Protein AF-A0A6A3MAJ5-F1 (afdb_monomer_lite)

pLDDT: mean 79.91, std 17.87, range [35.5, 96.62]

Sequence (102 aa):
MSSESDEESVLRSGSDDDEAFLLLLHSAQKAPIKRKRGGSEPGKAANLDRAFQAAHLRLWKDYFCENPTYPEKLFRRRNRMSRALFERLMGAVVEHDADFEQ

Radius of gyration: 25.12 Å; chains: 1; bounding box: 62×61×48 Å

Foldseek 3Di:
DDDDDDPDPDDPPDPPVNVVVVVVVVVVVPDPPPDPPPDDDPPDDDDDPPVVVVVVVLVCQQPPDPDHVDDQVVVCVPVVDGPVVVVVVLVVCCVVDVVSDD

Structure (mmCIF, N/CA/C/O backbone):
data_AF-A0A6A3MAJ5-F1
#
_entry.id   AF-A0A6A3MAJ5-F1
#
loop_
_atom_site.group_PDB
_atom_site.id
_atom_site.type_symbol
_atom_site.label_atom_id
_atom_site.label_alt_id
_atom_site.label_comp_id
_atom_site.label_asym_id
_atom_site.label_entity_id
_atom_site.label_seq_id
_atom_site.pdbx_PDB_ins_code
_atom_site.Cartn_x
_atom_site.Cartn_y
_atom_site.Cartn_z
_atom_site.occupancy
_atom_site.B_iso_or_equiv
_atom_site.auth_seq_id
_atom_site.auth_comp_id
_atom_site.auth_asym_id
_atom_site.auth_atom_id
_atom_site.pdbx_PDB_model_num
ATOM 1 N N . MET A 1 1 ? -37.489 48.818 -12.331 1.00 35.50 1 MET A N 1
ATOM 2 C CA . MET A 1 1 ? -37.252 47.693 -11.407 1.00 35.50 1 MET A CA 1
ATOM 3 C C . MET A 1 1 ? -37.029 46.456 -12.260 1.00 35.50 1 MET A C 1
ATOM 5 O O . MET A 1 1 ? -37.894 46.206 -13.085 1.00 35.50 1 MET A O 1
ATOM 9 N N . SER A 1 2 ? -35.866 45.820 -12.056 1.00 40.22 2 SER A N 1
ATOM 10 C CA . SER A 1 2 ? -35.389 44.469 -12.442 1.00 40.22 2 SER A CA 1
ATOM 11 C C . SER A 1 2 ? -35.366 44.089 -13.938 1.00 40.22 2 SER A C 1
ATOM 13 O O . SER A 1 2 ? -36.385 44.232 -14.597 1.00 40.22 2 SER A O 1
ATOM 15 N N . SER A 1 3 ? -34.233 43.808 -14.612 1.00 55.84 3 SER A N 1
ATOM 16 C CA . SER A 1 3 ? -33.123 42.824 -14.435 1.00 55.84 3 SER A CA 1
ATOM 17 C C . SER A 1 3 ? -33.514 41.374 -14.767 1.00 55.84 3 SER A C 1
ATOM 19 O O . SER A 1 3 ? -34.644 41.018 -14.479 1.00 55.84 3 SER A O 1
ATOM 21 N N . GLU A 1 4 ? -32.558 40.607 -15.329 1.00 45.84 4 GLU A N 1
ATOM 22 C CA . GLU A 1 4 ? -32.614 39.250 -15.947 1.00 45.84 4 GLU A CA 1
ATOM 23 C C . GLU A 1 4 ? -32.620 39.342 -17.492 1.00 45.84 4 GLU A C 1
ATOM 25 O O . GLU A 1 4 ? -33.566 39.844 -18.084 1.00 45.84 4 GLU A O 1
ATOM 30 N N . SER A 1 5 ? -31.565 39.002 -18.238 1.00 39.78 5 SER A N 1
ATOM 31 C CA . SER A 1 5 ? -30.588 37.940 -18.009 1.00 39.78 5 SER A CA 1
ATOM 32 C C . SER A 1 5 ? -29.328 38.102 -18.869 1.00 39.78 5 SER A C 1
ATOM 34 O O . SER A 1 5 ? -29.397 38.233 -20.092 1.00 39.78 5 SER A O 1
ATOM 36 N N . ASP A 1 6 ? -28.186 38.056 -18.187 1.00 46.50 6 ASP A N 1
ATOM 37 C CA . ASP A 1 6 ? -26.865 37.706 -18.697 1.00 46.50 6 ASP A CA 1
ATOM 38 C C . ASP A 1 6 ? -26.791 36.185 -18.885 1.00 46.50 6 ASP A C 1
ATOM 40 O O . ASP A 1 6 ? -26.696 35.476 -17.891 1.00 46.50 6 ASP A O 1
ATOM 44 N N . GLU A 1 7 ? -26.806 35.653 -20.108 1.00 47.78 7 GLU A N 1
ATOM 45 C CA . GLU A 1 7 ? -26.469 34.228 -20.310 1.00 47.78 7 GLU A CA 1
ATOM 46 C C . GLU A 1 7 ? -26.159 33.849 -21.762 1.00 47.78 7 GLU A C 1
ATOM 48 O O . GLU A 1 7 ? -26.651 32.856 -22.277 1.00 47.78 7 GLU A O 1
ATOM 53 N N . GLU A 1 8 ? -25.285 34.603 -22.430 1.00 43.03 8 GLU A N 1
ATOM 54 C CA . GLU A 1 8 ? -24.408 33.986 -23.446 1.00 43.03 8 GLU A CA 1
ATOM 55 C C . GLU A 1 8 ? -23.136 34.804 -23.706 1.00 43.03 8 GLU A C 1
ATOM 57 O O . GLU A 1 8 ? -22.561 34.823 -24.794 1.00 43.03 8 GLU A O 1
ATOM 62 N N . SER A 1 9 ? -22.672 35.530 -22.692 1.00 40.94 9 SER A N 1
ATOM 63 C CA . SER A 1 9 ? -21.319 36.057 -22.708 1.00 40.94 9 SER A CA 1
ATOM 64 C C . SER A 1 9 ? -20.355 34.917 -22.343 1.00 40.94 9 SER A C 1
ATOM 66 O O . SER A 1 9 ? -20.593 34.138 -21.425 1.00 40.94 9 SER A O 1
ATOM 68 N N . VAL A 1 10 ? -19.219 34.856 -23.040 1.00 45.19 10 VAL A N 1
ATOM 69 C CA . VAL A 1 10 ? -17.980 34.161 -22.626 1.00 45.19 10 VAL A CA 1
ATOM 70 C C . VAL A 1 10 ? -17.740 32.696 -23.067 1.00 45.19 10 VAL A C 1
ATOM 72 O O . VAL A 1 10 ? -16.901 32.034 -22.470 1.00 45.19 10 VAL A O 1
ATOM 75 N N . LEU A 1 11 ? -18.320 32.182 -24.163 1.00 47.38 11 LEU A N 1
ATOM 76 C CA . LEU A 1 11 ? -17.871 30.888 -24.749 1.00 47.38 11 LEU A CA 1
ATOM 77 C C . LEU A 1 11 ? -17.460 30.927 -26.230 1.00 47.38 11 LEU A C 1
ATOM 79 O O . LEU A 1 11 ? -17.491 29.906 -26.915 1.00 47.38 11 LEU A O 1
ATOM 83 N N . ARG A 1 12 ? -17.034 32.080 -26.761 1.00 54.31 12 ARG A N 1
ATOM 84 C CA . ARG A 1 12 ? -16.436 32.105 -28.110 1.00 54.31 12 ARG A CA 1
ATOM 85 C C . ARG A 1 12 ? -15.465 33.253 -28.348 1.00 54.31 12 ARG A C 1
ATOM 87 O O . ARG A 1 12 ? -15.593 34.011 -29.300 1.00 54.31 12 ARG A O 1
ATOM 94 N N . SER A 1 13 ? -14.490 33.381 -27.458 1.00 48.78 13 SER A N 1
ATOM 95 C CA . SER A 1 13 ? -13.279 34.158 -27.734 1.00 48.78 13 SER A CA 1
ATOM 96 C C . SER A 1 13 ? -12.051 33.449 -27.166 1.00 48.78 13 SER A C 1
ATOM 98 O O . SER A 1 13 ? -11.182 34.090 -26.584 1.00 48.78 13 SER A O 1
ATOM 100 N N . GLY A 1 14 ? -11.996 32.118 -27.290 1.00 53.47 14 GLY A N 1
ATOM 101 C CA . GLY A 1 14 ? -10.700 31.446 -27.275 1.00 53.47 14 GLY A CA 1
ATOM 102 C C . GLY A 1 14 ? -9.964 31.904 -28.525 1.00 53.47 14 GLY A C 1
ATOM 103 O O . GLY A 1 14 ? -10.556 31.879 -29.608 1.00 53.47 14 GLY A O 1
ATOM 104 N N . SER A 1 15 ? -8.739 32.407 -28.373 1.00 48.47 15 SER A N 1
ATOM 105 C 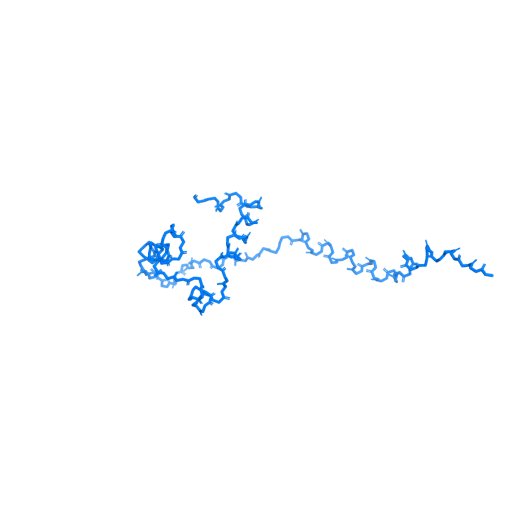CA . SER A 1 15 ? -7.895 32.687 -29.532 1.00 48.47 15 SER A CA 1
ATOM 106 C C . SER A 1 15 ? -7.820 31.406 -30.360 1.00 48.47 15 SER A C 1
ATOM 108 O O . SER A 1 15 ? -7.803 30.313 -29.794 1.00 48.47 15 SER A O 1
ATOM 110 N N . ASP A 1 16 ? -7.760 31.508 -31.685 1.00 58.66 16 ASP A N 1
ATOM 111 C CA . ASP A 1 16 ? -7.568 30.335 -32.557 1.00 58.66 16 ASP A CA 1
ATOM 112 C C . ASP A 1 16 ? -6.317 29.527 -32.118 1.00 58.66 16 ASP A C 1
ATOM 114 O O . ASP A 1 16 ? -6.245 28.304 -32.247 1.00 58.66 16 ASP A O 1
ATOM 118 N N . ASP A 1 17 ? -5.370 30.221 -31.476 1.00 68.12 17 ASP A N 1
ATOM 119 C CA . ASP A 1 17 ? -4.181 29.673 -30.824 1.00 68.12 17 ASP A CA 1
ATOM 120 C C . ASP A 1 17 ? -4.481 28.774 -29.606 1.00 68.12 17 ASP A C 1
ATOM 122 O O . ASP A 1 17 ? -3.772 27.789 -29.388 1.00 68.12 17 ASP A O 1
ATOM 126 N N . ASP A 1 18 ? -5.520 29.074 -28.818 1.00 73.81 18 ASP A N 1
ATOM 127 C CA . ASP A 1 18 ? -5.902 28.305 -27.625 1.00 73.81 18 ASP A CA 1
ATOM 128 C C . ASP A 1 18 ? -6.547 26.969 -28.021 1.00 73.81 18 ASP A C 1
ATOM 130 O O . ASP A 1 18 ? -6.223 25.925 -27.453 1.00 73.81 18 ASP A O 1
ATOM 134 N N . GLU A 1 19 ? -7.403 26.971 -29.048 1.00 74.69 19 GLU A N 1
ATOM 135 C CA . GLU A 1 19 ? -8.006 25.755 -29.616 1.00 74.69 19 GLU A CA 1
ATOM 136 C C . GLU A 1 19 ? -6.951 24.876 -30.297 1.00 74.69 19 GLU A C 1
ATOM 138 O O . GLU A 1 19 ? -6.933 23.657 -30.111 1.00 74.69 19 GLU A O 1
ATOM 143 N N . ALA A 1 20 ? -6.011 25.481 -31.030 1.00 76.38 20 ALA A N 1
ATOM 144 C CA . ALA A 1 20 ? -4.885 24.769 -31.628 1.00 76.38 20 ALA A CA 1
ATOM 145 C C . ALA A 1 20 ? -3.970 24.143 -30.563 1.00 76.38 20 ALA A C 1
ATOM 147 O O . ALA A 1 20 ? -3.525 22.998 -30.708 1.00 76.38 20 ALA A O 1
ATOM 148 N N . PHE A 1 21 ? -3.719 24.861 -29.465 1.00 76.06 21 PHE A N 1
ATOM 149 C CA . PHE A 1 21 ? -2.949 24.354 -28.335 1.00 76.06 21 PHE A CA 1
ATOM 150 C C . PHE A 1 21 ? -3.671 23.203 -27.622 1.00 76.06 21 PHE A C 1
ATOM 152 O O . PHE A 1 21 ? -3.058 22.171 -27.328 1.00 76.06 21 PHE A O 1
ATOM 159 N N . LEU A 1 22 ? -4.983 23.329 -27.403 1.00 73.75 22 LEU A N 1
ATOM 160 C CA . LEU A 1 22 ? -5.808 22.262 -26.842 1.00 73.75 22 LEU A CA 1
ATOM 161 C C . LEU A 1 22 ? -5.833 21.040 -27.769 1.00 73.75 22 LEU A C 1
ATOM 163 O O . LEU A 1 22 ? -5.623 19.923 -27.295 1.00 73.75 22 LEU A O 1
ATOM 167 N N . LEU A 1 23 ? -6.007 21.214 -29.079 1.00 76.19 23 LEU A N 1
ATOM 168 C CA . LEU A 1 23 ? -5.971 20.128 -30.064 1.00 76.19 23 LEU A CA 1
ATOM 169 C C . LEU A 1 23 ? -4.617 19.398 -30.048 1.00 76.19 23 LEU A C 1
ATOM 171 O O . LEU A 1 23 ? -4.567 18.163 -30.045 1.00 76.19 23 LEU A O 1
ATOM 175 N N . LEU A 1 24 ? -3.515 20.151 -29.972 1.00 77.50 24 LEU A N 1
ATOM 176 C CA . LEU A 1 24 ? -2.164 19.602 -29.882 1.00 77.50 24 LEU A CA 1
ATOM 177 C C . LEU A 1 24 ? -1.980 18.785 -28.598 1.00 77.50 24 LEU A C 1
ATOM 179 O O . LEU A 1 24 ? -1.479 17.660 -28.663 1.00 77.50 24 LEU A O 1
A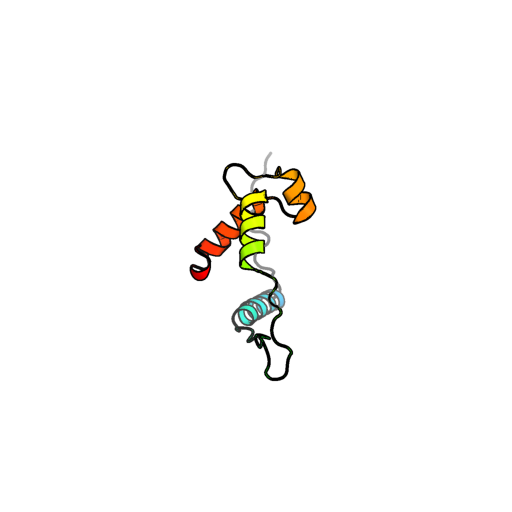TOM 183 N N . LEU A 1 25 ? -2.443 19.288 -27.452 1.00 78.25 25 LEU A N 1
ATOM 184 C CA . LEU A 1 25 ? -2.345 18.593 -26.169 1.00 78.25 25 LEU A CA 1
ATOM 185 C C . LEU A 1 25 ? -3.166 17.293 -26.154 1.00 78.25 25 LEU A C 1
ATOM 187 O O . LEU A 1 25 ? -2.661 16.252 -25.732 1.00 78.25 25 LEU A O 1
ATOM 191 N N . HIS A 1 26 ? -4.390 17.315 -26.689 1.00 73.06 26 HIS A N 1
ATOM 192 C CA . HIS A 1 26 ? -5.228 16.118 -26.831 1.00 73.06 26 HIS A CA 1
ATOM 193 C C . HIS A 1 26 ? -4.631 15.092 -27.809 1.00 73.06 26 HIS A C 1
ATOM 195 O O . HIS A 1 26 ? -4.806 13.884 -27.630 1.00 73.06 26 HIS A O 1
ATOM 201 N N . SER A 1 27 ? -3.904 15.544 -28.838 1.00 69.25 27 SER A N 1
ATOM 202 C CA . SER A 1 27 ? -3.203 14.656 -29.776 1.00 69.25 27 SER A CA 1
ATOM 203 C C . SER A 1 27 ? -1.931 14.045 -29.168 1.00 69.25 27 SER A C 1
ATOM 205 O O . SER A 1 27 ? -1.654 12.863 -29.377 1.00 69.25 27 SER A O 1
ATOM 207 N N . ALA A 1 28 ? -1.213 14.804 -28.333 1.00 66.75 28 ALA A N 1
ATOM 208 C CA . ALA A 1 28 ? -0.027 14.350 -27.612 1.00 66.75 28 ALA A CA 1
ATOM 209 C C . ALA A 1 28 ? -0.360 13.305 -26.532 1.00 66.75 28 ALA A C 1
ATOM 211 O O . ALA A 1 28 ? 0.430 12.389 -26.304 1.00 66.75 28 ALA A O 1
ATOM 212 N N . GLN A 1 29 ? -1.547 13.381 -25.918 1.00 64.06 29 GLN A N 1
ATOM 213 C CA . GLN A 1 29 ? -2.037 12.373 -24.966 1.00 64.06 29 GLN A CA 1
ATOM 214 C C . GLN A 1 29 ? -2.296 10.998 -25.614 1.00 64.06 29 GLN A C 1
ATOM 216 O O . GLN A 1 29 ? -2.245 9.981 -24.927 1.00 64.06 29 GLN A O 1
ATOM 221 N N . LYS A 1 30 ? -2.547 10.942 -26.932 1.00 59.28 30 LYS A N 1
ATOM 222 C CA . LYS A 1 30 ? -2.849 9.697 -27.666 1.00 59.28 30 LYS A CA 1
ATOM 223 C C . LYS A 1 30 ? -1.613 8.907 -28.096 1.00 59.28 30 LYS A C 1
ATOM 225 O O . LYS A 1 30 ? -1.747 7.752 -28.497 1.00 59.28 30 LYS A O 1
ATOM 230 N N . ALA A 1 31 ? -0.417 9.489 -28.031 1.00 62.56 31 ALA A N 1
ATOM 231 C CA . ALA A 1 31 ? 0.800 8.757 -28.347 1.00 62.56 31 ALA A CA 1
ATOM 232 C C . ALA A 1 31 ? 1.188 7.875 -27.145 1.00 62.56 31 ALA A C 1
ATOM 234 O O . ALA A 1 31 ? 1.512 8.414 -26.083 1.00 62.56 31 ALA A O 1
ATOM 235 N N . PRO A 1 32 ? 1.206 6.532 -27.267 1.00 62.34 32 PRO A N 1
ATOM 236 C CA . PRO A 1 32 ? 1.707 5.693 -26.191 1.00 62.34 32 PRO A CA 1
ATOM 237 C C . PRO A 1 32 ? 3.187 6.017 -25.997 1.00 62.34 32 PRO A C 1
ATOM 239 O O . PRO A 1 32 ? 4.029 5.684 -26.835 1.00 62.34 32 PRO A O 1
ATOM 242 N N . ILE A 1 33 ? 3.520 6.677 -24.887 1.00 67.19 33 ILE A N 1
ATOM 243 C CA . ILE A 1 33 ? 4.908 6.886 -24.486 1.00 67.19 33 ILE A CA 1
ATOM 244 C C . ILE A 1 33 ? 5.495 5.495 -24.236 1.00 67.19 33 ILE A C 1
ATOM 246 O O . ILE A 1 33 ? 5.278 4.891 -23.183 1.00 67.19 33 ILE A O 1
ATOM 250 N N . LYS A 1 34 ? 6.234 4.959 -25.214 1.00 60.03 34 LYS A N 1
ATOM 251 C CA . LYS A 1 34 ? 6.960 3.692 -25.082 1.00 60.03 34 LYS A CA 1
ATOM 252 C C . LYS A 1 34 ? 8.126 3.900 -24.123 1.00 60.03 34 LYS A C 1
ATOM 254 O O . LYS A 1 34 ? 9.261 4.150 -24.519 1.00 60.03 34 LYS A O 1
ATOM 259 N N . ARG A 1 35 ? 7.838 3.818 -22.828 1.00 64.81 35 ARG A N 1
ATOM 260 C CA . ARG A 1 35 ? 8.858 3.768 -21.781 1.00 64.81 35 ARG A CA 1
ATOM 261 C C . ARG A 1 35 ? 9.591 2.440 -21.964 1.00 64.81 35 ARG A C 1
ATOM 263 O O . ARG A 1 35 ? 8.950 1.389 -21.933 1.00 64.81 35 ARG A O 1
ATOM 270 N N . LYS A 1 36 ? 10.915 2.453 -22.141 1.00 69.62 36 LYS A N 1
ATOM 271 C CA . LYS A 1 36 ? 11.706 1.229 -21.946 1.00 69.62 36 LYS A CA 1
ATOM 272 C C . LYS A 1 36 ? 11.496 0.812 -20.488 1.00 69.62 36 LYS A C 1
ATOM 274 O O . LYS A 1 36 ? 11.949 1.513 -19.587 1.00 69.62 36 LYS A O 1
ATOM 279 N N . ARG A 1 37 ? 10.730 -0.259 -20.248 1.00 63.41 37 ARG A N 1
ATOM 280 C CA . ARG A 1 37 ? 10.545 -0.819 -18.902 1.00 63.41 37 ARG A CA 1
ATOM 281 C C . ARG A 1 37 ? 11.916 -1.312 -18.432 1.00 63.41 37 ARG A C 1
ATOM 283 O O . ARG A 1 37 ? 12.422 -2.301 -18.950 1.00 63.41 37 ARG A O 1
ATOM 290 N N . GLY A 1 38 ? 12.526 -0.575 -17.504 1.00 67.62 38 GLY A N 1
ATOM 291 C CA . GLY A 1 38 ? 13.800 -0.923 -16.878 1.00 67.62 38 GLY A CA 1
ATOM 292 C C . GLY A 1 38 ? 13.602 -2.084 -15.913 1.00 67.62 38 GLY A C 1
ATOM 293 O O . GLY A 1 38 ? 13.375 -1.873 -14.725 1.00 67.62 38 GLY A O 1
ATOM 294 N N . GLY A 1 39 ? 13.583 -3.300 -16.454 1.00 75.56 39 GLY A N 1
ATOM 295 C CA . GLY A 1 39 ? 13.589 -4.531 -15.676 1.00 75.56 39 GLY A CA 1
ATOM 296 C C . GLY A 1 39 ? 15.001 -4.922 -15.248 1.00 75.56 39 GLY A C 1
ATOM 297 O O . GLY A 1 39 ? 15.947 -4.142 -15.348 1.00 75.56 39 GLY A O 1
ATOM 298 N N . SER A 1 40 ? 15.147 -6.163 -14.789 1.00 72.00 40 SER A N 1
ATOM 299 C CA . SER A 1 40 ? 16.469 -6.752 -14.591 1.00 72.00 40 SER A CA 1
ATOM 300 C C . SER A 1 40 ? 17.191 -6.812 -15.941 1.00 72.00 40 SER A C 1
ATOM 302 O O . SER A 1 40 ? 16.741 -7.495 -16.860 1.00 72.00 40 SER A O 1
ATOM 304 N N . GLU A 1 41 ? 18.271 -6.045 -16.080 1.00 73.31 41 GLU A N 1
ATOM 305 C CA . GLU A 1 41 ? 19.120 -6.085 -17.267 1.00 73.31 41 GLU A CA 1
ATOM 306 C C . GLU A 1 41 ? 20.194 -7.174 -17.112 1.00 73.31 41 GLU A C 1
ATOM 308 O O . GLU A 1 41 ? 20.775 -7.310 -16.026 1.00 73.31 41 GLU A O 1
ATOM 313 N N . PRO A 1 42 ? 20.508 -7.928 -18.180 1.00 80.25 42 PRO A N 1
ATOM 314 C CA . PRO A 1 42 ? 21.629 -8.863 -18.182 1.00 80.25 42 PRO A CA 1
ATOM 315 C C . PRO A 1 42 ? 22.924 -8.177 -17.715 1.00 80.25 42 PRO A C 1
ATOM 317 O O . PRO A 1 42 ? 23.273 -7.102 -18.198 1.00 80.25 42 PRO A O 1
ATOM 320 N N . GLY A 1 43 ? 23.632 -8.783 -16.758 1.00 84.12 43 GLY A N 1
ATOM 321 C CA . GLY A 1 43 ? 24.861 -8.225 -16.173 1.00 84.12 43 GLY A CA 1
ATOM 322 C C . GLY A 1 43 ? 24.659 -7.362 -14.920 1.00 84.12 43 GLY A C 1
ATOM 323 O O . GLY A 1 43 ? 25.642 -6.940 -14.312 1.00 84.12 43 GLY A O 1
ATOM 324 N N . LYS A 1 44 ? 23.415 -7.118 -14.485 1.00 82.12 44 LYS A N 1
ATOM 325 C CA . LYS A 1 44 ? 23.124 -6.560 -13.154 1.00 82.12 44 LYS A CA 1
ATOM 326 C C . LYS A 1 44 ? 23.081 -7.667 -12.097 1.00 82.12 44 LYS A C 1
ATOM 328 O O . LYS A 1 44 ? 22.803 -8.825 -12.402 1.00 82.12 44 LYS A O 1
ATOM 333 N N . ALA A 1 45 ? 23.354 -7.301 -10.844 1.00 84.38 45 ALA A N 1
ATOM 334 C CA . ALA A 1 45 ? 23.243 -8.225 -9.719 1.00 84.38 45 ALA A CA 1
ATOM 335 C C . ALA A 1 45 ? 21.813 -8.777 -9.603 1.00 84.38 45 ALA A C 1
ATOM 337 O O . ALA A 1 45 ? 20.841 -8.061 -9.860 1.00 84.38 45 ALA A O 1
ATOM 338 N N . ALA A 1 46 ? 21.698 -10.045 -9.203 1.00 86.44 46 ALA A N 1
ATOM 339 C CA . ALA A 1 46 ? 20.408 -10.675 -8.969 1.00 86.44 46 ALA A CA 1
ATOM 340 C C . ALA A 1 46 ? 19.611 -9.920 -7.893 1.00 86.44 46 ALA A C 1
ATOM 342 O O . ALA A 1 46 ? 20.180 -9.304 -6.985 1.00 86.44 46 ALA A O 1
ATOM 343 N N . ASN A 1 47 ? 18.282 -9.991 -7.983 1.00 86.94 47 ASN A N 1
ATOM 344 C CA . ASN A 1 47 ? 17.419 -9.460 -6.936 1.00 86.94 47 ASN A CA 1
ATOM 345 C C . ASN A 1 47 ? 17.722 -10.162 -5.609 1.00 86.94 47 ASN A C 1
ATOM 347 O O . ASN A 1 47 ? 17.787 -11.388 -5.544 1.00 86.94 47 ASN A O 1
ATOM 351 N N . LEU A 1 48 ? 17.884 -9.373 -4.548 1.00 90.62 48 LEU A N 1
ATOM 352 C CA . LEU A 1 48 ? 18.036 -9.905 -3.200 1.00 90.62 48 LEU A CA 1
ATOM 353 C C . LEU A 1 48 ? 16.700 -10.470 -2.720 1.00 90.62 48 LEU A C 1
ATOM 355 O O . LEU A 1 48 ? 15.675 -9.787 -2.813 1.00 90.62 48 LEU A O 1
ATOM 359 N N . ASP A 1 49 ? 16.728 -11.668 -2.139 1.00 91.12 49 ASP A N 1
ATOM 360 C CA . ASP A 1 49 ? 15.574 -12.196 -1.422 1.00 91.12 49 ASP A CA 1
ATOM 361 C C . ASP A 1 49 ? 15.380 -11.410 -0.119 1.00 91.12 49 ASP A C 1
ATOM 363 O O . ASP A 1 49 ? 16.165 -11.495 0.825 1.00 91.12 49 ASP A O 1
ATOM 367 N N . ARG A 1 50 ? 14.330 -10.585 -0.095 1.00 90.44 50 ARG A N 1
ATOM 368 C CA . ARG A 1 50 ? 13.943 -9.761 1.060 1.00 90.44 50 ARG A CA 1
ATOM 369 C C . ARG A 1 50 ? 12.802 -10.387 1.864 1.00 90.44 50 ARG A C 1
ATOM 371 O O . ARG A 1 50 ? 12.158 -9.677 2.639 1.00 90.44 50 ARG A O 1
ATOM 378 N N . ALA A 1 51 ? 12.522 -11.678 1.665 1.00 95.12 51 ALA A N 1
ATOM 379 C CA . ALA A 1 51 ? 11.399 -12.386 2.270 1.00 95.12 51 ALA A CA 1
ATOM 380 C C . ALA A 1 51 ? 10.063 -11.660 2.020 1.00 95.12 51 ALA A C 1
ATOM 382 O O . ALA A 1 51 ? 9.297 -11.380 2.950 1.00 95.12 51 ALA A O 1
ATOM 383 N N . PHE A 1 52 ? 9.801 -11.321 0.751 1.00 92.12 52 PHE A N 1
ATOM 384 C CA . PHE A 1 52 ? 8.640 -10.525 0.329 1.00 92.12 52 PHE A CA 1
ATOM 385 C C . PHE A 1 52 ? 7.326 -11.079 0.888 1.00 92.12 52 PHE A C 1
ATOM 387 O O . PHE A 1 52 ? 6.545 -10.338 1.480 1.00 92.12 52 PHE A O 1
ATOM 394 N N . GLN A 1 53 ? 7.122 -12.392 0.788 1.00 94.25 53 GLN A N 1
ATOM 395 C CA . GLN A 1 53 ? 5.903 -13.048 1.255 1.00 94.25 53 GLN A CA 1
ATOM 396 C C . GLN A 1 53 ? 5.703 -12.884 2.770 1.00 94.25 53 GLN A C 1
ATOM 398 O O . GLN A 1 53 ? 4.620 -12.522 3.227 1.00 94.25 53 GLN A O 1
ATOM 403 N N . ALA A 1 54 ? 6.766 -13.046 3.562 1.00 95.75 54 ALA A N 1
ATOM 404 C CA . ALA A 1 54 ? 6.707 -12.821 5.003 1.00 95.75 54 ALA A CA 1
ATOM 405 C C . ALA A 1 54 ? 6.480 -11.339 5.349 1.00 95.75 54 ALA A C 1
ATOM 407 O O . ALA A 1 54 ? 5.835 -11.017 6.345 1.00 95.75 54 ALA A O 1
ATOM 408 N N . ALA A 1 55 ? 7.030 -10.407 4.565 1.00 94.62 55 ALA A N 1
ATOM 409 C CA . ALA A 1 55 ? 6.759 -8.978 4.723 1.00 94.62 55 ALA A CA 1
ATOM 410 C C . ALA A 1 55 ? 5.295 -8.631 4.412 1.00 94.62 55 ALA A C 1
ATOM 412 O O . ALA A 1 55 ? 4.673 -7.914 5.194 1.00 94.62 55 ALA A O 1
ATOM 413 N N . HIS A 1 56 ? 4.739 -9.194 3.338 1.00 94.00 56 HIS A N 1
ATOM 414 C CA . HIS A 1 56 ? 3.339 -9.030 2.961 1.00 94.00 56 H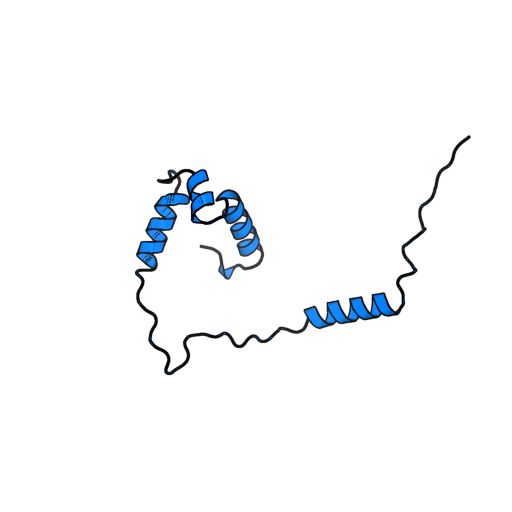IS A CA 1
ATOM 415 C C . HIS A 1 56 ? 2.393 -9.517 4.067 1.00 94.00 56 HIS A C 1
ATOM 417 O O . HIS A 1 56 ? 1.548 -8.752 4.523 1.00 94.00 56 HIS A O 1
ATOM 423 N N . LEU A 1 57 ? 2.593 -10.736 4.581 1.00 95.75 57 LEU A N 1
ATOM 424 C CA . LEU A 1 57 ? 1.752 -11.288 5.651 1.00 95.75 57 LEU A CA 1
ATOM 425 C C . LEU A 1 57 ? 1.772 -10.431 6.924 1.00 95.75 57 LEU A C 1
ATOM 427 O O . LEU A 1 57 ? 0.736 -10.229 7.556 1.00 95.75 57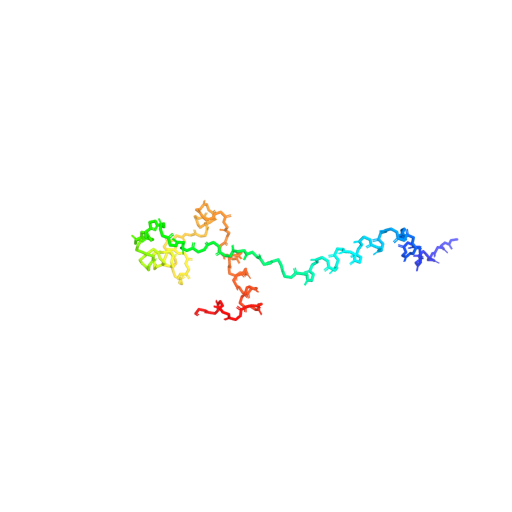 LEU A O 1
ATOM 431 N N . ARG A 1 58 ? 2.943 -9.897 7.294 1.00 95.38 58 ARG A N 1
ATOM 432 C CA . ARG A 1 58 ? 3.073 -8.973 8.432 1.00 95.38 58 ARG A CA 1
ATOM 433 C C . ARG A 1 58 ? 2.294 -7.685 8.191 1.00 95.38 58 ARG A C 1
ATOM 435 O O . ARG A 1 58 ? 1.526 -7.273 9.047 1.00 95.38 58 ARG A O 1
ATOM 442 N N . LEU A 1 59 ? 2.451 -7.084 7.014 1.00 93.81 59 LEU A N 1
ATOM 443 C CA . LEU A 1 59 ? 1.738 -5.863 6.644 1.00 93.81 59 LEU A CA 1
ATOM 444 C C . LEU A 1 59 ? 0.215 -6.068 6.648 1.00 93.81 59 LEU A C 1
ATOM 446 O O . LEU A 1 59 ? -0.508 -5.221 7.170 1.00 93.81 59 LEU A O 1
ATOM 450 N N . TRP A 1 60 ? -0.258 -7.208 6.137 1.00 94.56 60 TRP A N 1
ATOM 451 C CA . TRP A 1 60 ? -1.671 -7.580 6.163 1.00 94.56 60 TRP A CA 1
ATOM 452 C C . TRP A 1 60 ? -2.204 -7.715 7.594 1.00 94.56 60 TRP A C 1
ATOM 454 O O . TRP A 1 60 ? -3.176 -7.055 7.960 1.00 94.56 60 TRP A O 1
ATOM 464 N N . LYS A 1 61 ? -1.528 -8.507 8.435 1.00 96.00 61 LYS A N 1
ATOM 465 C CA . LYS A 1 61 ? -1.909 -8.728 9.840 1.00 96.00 61 LYS A CA 1
ATOM 466 C C . LYS A 1 61 ? -1.859 -7.451 10.688 1.00 96.00 61 LYS A C 1
ATOM 468 O O . LYS A 1 61 ? -2.625 -7.296 11.639 1.00 96.00 61 LYS A O 1
ATOM 473 N N . ASP A 1 62 ? -0.945 -6.542 10.378 1.00 95.69 62 ASP A N 1
ATOM 474 C CA . ASP A 1 62 ? -0.770 -5.324 11.161 1.00 95.69 62 ASP A CA 1
ATOM 475 C C . ASP A 1 62 ? -1.886 -4.304 10.913 1.00 95.69 62 ASP A C 1
ATOM 477 O O . ASP A 1 62 ? -2.248 -3.582 11.845 1.00 95.69 62 ASP A O 1
ATOM 481 N N . TYR A 1 63 ? -2.421 -4.233 9.687 1.00 94.31 63 TYR A N 1
ATOM 482 C CA . TYR A 1 63 ? -3.250 -3.097 9.265 1.00 94.31 63 TYR A CA 1
ATOM 483 C C . TYR A 1 63 ? -4.534 -3.438 8.508 1.00 94.31 63 TYR A C 1
ATOM 485 O O . TYR A 1 63 ? -5.480 -2.652 8.582 1.00 94.31 63 TYR A O 1
ATOM 493 N N . PHE A 1 64 ? -4.581 -4.551 7.777 1.00 92.81 64 PHE A N 1
ATOM 494 C CA . PHE A 1 64 ? -5.661 -4.837 6.824 1.00 92.81 64 PHE A CA 1
ATOM 495 C C . PHE A 1 64 ? -6.583 -5.978 7.247 1.00 92.81 64 PHE A C 1
ATOM 497 O O . PHE A 1 64 ? -7.716 -6.031 6.776 1.00 92.81 64 PHE A O 1
ATOM 504 N N . CYS A 1 65 ? -6.150 -6.853 8.157 1.00 94.31 65 CYS A N 1
ATOM 505 C CA . CYS A 1 65 ? -7.037 -7.870 8.710 1.00 94.31 65 CYS A CA 1
ATOM 506 C C . CYS A 1 65 ? -8.205 -7.246 9.501 1.00 94.31 65 CYS A C 1
ATOM 508 O O . CYS A 1 65 ? -8.204 -6.055 9.823 1.00 94.31 65 CYS A O 1
ATOM 510 N N . GLU A 1 66 ? -9.206 -8.071 9.810 1.00 93.00 66 GL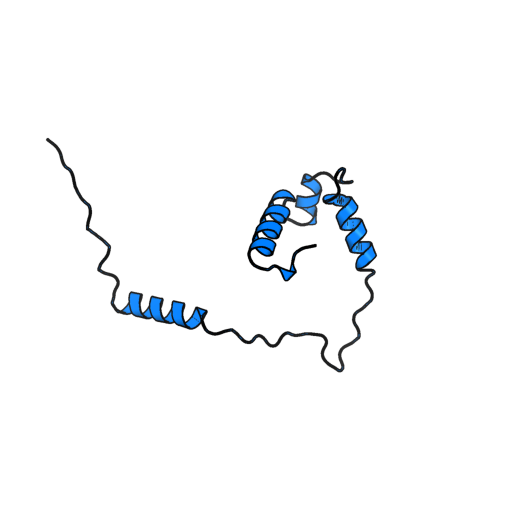U A N 1
ATOM 511 C CA . GLU A 1 66 ? -10.429 -7.661 10.512 1.00 93.00 66 GLU A CA 1
ATOM 512 C C . GLU A 1 66 ? -10.135 -7.018 11.878 1.00 93.00 66 GLU A C 1
ATOM 514 O O . GLU A 1 66 ? -10.665 -5.956 12.191 1.00 93.00 66 GLU A O 1
ATOM 519 N N . ASN A 1 67 ? -9.194 -7.600 12.629 1.00 94.69 67 ASN A N 1
ATOM 520 C CA . ASN A 1 67 ? -8.710 -7.081 13.908 1.00 94.69 67 ASN A CA 1
ATOM 521 C C . ASN A 1 67 ? -7.222 -6.702 13.795 1.00 94.69 67 ASN A C 1
ATOM 523 O O . ASN A 1 67 ? -6.359 -7.503 14.176 1.00 94.69 67 ASN A O 1
ATOM 527 N N . PRO A 1 68 ? -6.900 -5.514 13.246 1.00 94.69 68 PRO A N 1
ATOM 528 C CA . PRO A 1 68 ? -5.524 -5.111 12.996 1.00 94.69 68 PRO A CA 1
ATOM 529 C C . PRO A 1 68 ? -4.756 -4.920 14.302 1.00 94.69 68 PRO A C 1
ATOM 531 O O . PRO A 1 68 ? -5.279 -4.407 15.292 1.00 94.69 68 PRO A O 1
ATOM 534 N N . THR A 1 69 ? -3.474 -5.290 14.287 1.00 96.62 69 THR A N 1
ATOM 535 C CA . THR A 1 69 ? -2.594 -5.145 15.461 1.00 96.62 69 THR A CA 1
ATOM 536 C C . THR A 1 69 ? -2.393 -3.672 15.840 1.00 96.62 69 THR A C 1
ATOM 538 O O . THR A 1 69 ? -2.228 -3.350 17.018 1.00 96.62 69 THR A O 1
ATOM 541 N N . TYR A 1 70 ? -2.419 -2.763 14.858 1.00 95.38 70 TYR A N 1
ATOM 542 C CA . TYR A 1 70 ? -2.227 -1.331 15.078 1.00 95.38 70 TYR A CA 1
ATOM 543 C C . TYR A 1 70 ? -3.424 -0.491 14.607 1.00 95.38 70 TYR A C 1
ATOM 545 O O . TYR A 1 70 ? -3.990 -0.754 13.547 1.00 95.38 70 TYR A O 1
ATOM 553 N N . PRO A 1 71 ? -3.767 0.595 15.329 1.00 94.31 71 PRO A N 1
ATOM 554 C CA . PRO A 1 71 ? -4.840 1.499 14.931 1.00 94.31 71 PRO A CA 1
ATOM 555 C C . PRO A 1 71 ? -4.459 2.365 13.720 1.00 94.31 71 PRO A C 1
ATOM 557 O O . PRO A 1 71 ? -3.284 2.649 13.464 1.00 94.31 71 PRO A O 1
ATOM 560 N N . GLU A 1 72 ? -5.470 2.899 13.029 1.00 92.81 72 GLU A N 1
ATOM 561 C CA . GLU A 1 72 ? -5.315 3.677 11.788 1.00 92.81 72 GLU A CA 1
ATOM 562 C C . GLU A 1 72 ? -4.365 4.885 11.922 1.00 92.81 72 GLU A C 1
ATOM 564 O O . GLU A 1 72 ? -3.604 5.202 11.005 1.00 92.81 72 GLU A O 1
ATOM 569 N N . LYS A 1 73 ? -4.333 5.545 13.088 1.00 94.50 73 LYS A N 1
ATOM 570 C CA . LYS A 1 73 ? -3.412 6.669 13.349 1.00 94.50 73 LYS A CA 1
ATOM 571 C C . LYS A 1 73 ? -1.948 6.276 13.121 1.00 94.50 73 LYS A C 1
ATOM 573 O O . LYS A 1 73 ? -1.162 7.081 12.617 1.00 94.50 73 LYS A O 1
ATOM 578 N N . LEU A 1 74 ? -1.576 5.044 13.476 1.00 95.62 74 LEU A N 1
ATOM 579 C CA . LEU A 1 74 ? -0.224 4.534 13.259 1.00 95.62 74 LEU A CA 1
ATOM 580 C C . LEU A 1 74 ? 0.019 4.166 11.796 1.00 95.62 74 LEU A C 1
ATOM 582 O O . LEU A 1 74 ? 1.108 4.458 11.299 1.00 95.62 74 LEU A O 1
ATOM 586 N N . PHE A 1 75 ? -0.985 3.626 11.097 1.00 94.69 75 PHE A N 1
ATOM 587 C CA . PHE A 1 75 ? -0.915 3.401 9.650 1.00 94.69 75 PHE A CA 1
ATOM 588 C C . PHE A 1 75 ? -0.609 4.710 8.912 1.00 94.69 75 PHE A C 1
ATOM 590 O O . PHE A 1 75 ? 0.362 4.775 8.157 1.00 94.69 75 PHE A O 1
ATOM 597 N N . ARG A 1 76 ? -1.339 5.791 9.228 1.00 95.38 76 ARG A N 1
ATOM 598 C CA . ARG A 1 76 ? -1.090 7.123 8.653 1.00 95.38 76 ARG A CA 1
ATOM 599 C C . AR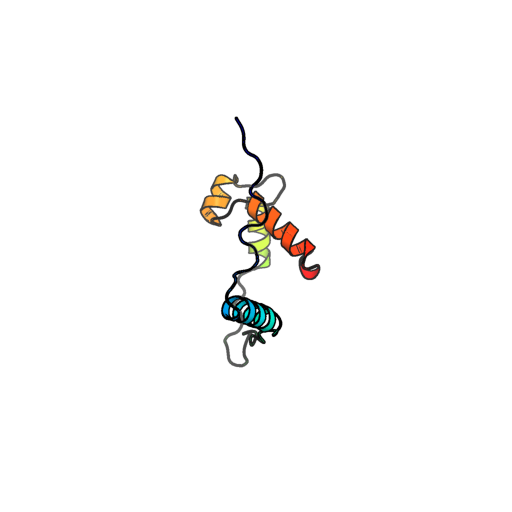G A 1 76 ? 0.303 7.641 8.969 1.00 95.38 76 ARG A C 1
ATOM 601 O O . ARG A 1 76 ? 0.961 8.174 8.087 1.00 95.38 76 ARG A O 1
ATOM 608 N N . ARG A 1 77 ? 0.792 7.466 10.198 1.00 96.12 77 ARG A N 1
ATOM 609 C CA . ARG A 1 77 ? 2.152 7.896 10.557 1.00 96.12 77 ARG A CA 1
ATOM 610 C C . ARG A 1 77 ? 3.228 7.120 9.788 1.00 96.12 77 ARG A C 1
ATOM 612 O O . ARG A 1 77 ? 4.220 7.716 9.382 1.00 96.12 77 ARG A O 1
ATOM 619 N N . ARG A 1 78 ? 3.053 5.805 9.612 1.00 95.25 78 ARG A N 1
ATOM 620 C CA . ARG A 1 78 ? 4.072 4.914 9.033 1.00 95.25 78 ARG A CA 1
ATOM 621 C C . ARG A 1 78 ? 4.068 4.915 7.506 1.00 95.25 78 ARG A C 1
ATOM 623 O O . ARG A 1 78 ? 5.129 5.042 6.909 1.00 95.25 78 ARG A O 1
ATOM 630 N N . ASN A 1 79 ? 2.889 4.814 6.897 1.00 91.12 79 ASN A N 1
ATOM 631 C CA . ASN A 1 79 ? 2.711 4.756 5.443 1.00 91.12 79 ASN A CA 1
ATOM 632 C C . ASN A 1 79 ? 2.391 6.121 4.825 1.00 91.12 79 ASN A C 1
ATOM 634 O O . ASN A 1 79 ? 2.303 6.233 3.608 1.00 91.12 79 ASN A O 1
ATOM 638 N N . ARG A 1 80 ? 2.213 7.164 5.650 1.00 94.88 80 ARG A N 1
ATOM 639 C CA . ARG A 1 80 ? 1.878 8.535 5.219 1.00 94.88 80 ARG A CA 1
ATOM 640 C C . ARG A 1 80 ? 0.545 8.645 4.457 1.00 94.88 80 ARG A C 1
ATOM 642 O O . ARG A 1 80 ? 0.276 9.674 3.853 1.00 94.88 80 ARG A O 1
ATOM 649 N N . MET A 1 81 ? -0.310 7.623 4.546 1.00 95.00 81 MET A N 1
ATOM 650 C CA . MET A 1 81 ? -1.629 7.518 3.907 1.00 95.00 81 MET A CA 1
ATOM 651 C C . MET A 1 81 ? -2.639 6.942 4.909 1.00 95.00 81 MET A C 1
ATOM 653 O O . MET A 1 81 ? -2.247 6.165 5.774 1.00 95.00 81 MET A O 1
ATOM 657 N N . SER A 1 82 ? -3.923 7.311 4.844 1.00 94.31 82 SER A N 1
ATOM 658 C CA . SER A 1 82 ? -4.967 6.617 5.618 1.00 94.31 82 SER A CA 1
ATOM 659 C C . SER A 1 82 ? -5.341 5.282 4.977 1.00 94.31 82 SER A C 1
ATOM 661 O O . SER A 1 82 ? -5.264 5.129 3.759 1.00 94.31 82 SER A O 1
ATOM 663 N N . ARG A 1 83 ? -5.793 4.323 5.793 1.00 92.62 83 ARG A N 1
ATOM 664 C CA . ARG A 1 83 ? -6.247 3.017 5.291 1.00 92.62 83 ARG A CA 1
ATOM 665 C C . ARG A 1 83 ? -7.452 3.181 4.362 1.00 92.62 83 ARG A C 1
ATOM 667 O O . ARG A 1 83 ? -7.452 2.638 3.268 1.00 92.62 83 ARG A O 1
ATOM 674 N N . ALA A 1 84 ? -8.406 4.026 4.747 1.00 94.12 84 ALA A N 1
ATOM 675 C CA . ALA A 1 84 ? -9.579 4.310 3.925 1.00 94.12 84 ALA A CA 1
ATOM 676 C C . ALA A 1 84 ? -9.226 4.921 2.555 1.00 94.12 84 ALA A C 1
ATOM 678 O O . ALA A 1 84 ? -9.900 4.652 1.567 1.00 94.12 84 ALA A O 1
ATOM 679 N N . LEU A 1 85 ? -8.175 5.749 2.469 1.00 95.62 85 LEU A N 1
ATOM 680 C CA . LEU A 1 85 ? -7.726 6.279 1.178 1.00 95.62 85 LEU A CA 1
ATOM 681 C C . LEU A 1 85 ? -7.093 5.178 0.324 1.00 95.62 85 LEU A C 1
ATOM 683 O O . LEU A 1 85 ? -7.360 5.120 -0.871 1.00 95.62 85 LEU A O 1
ATOM 687 N N . PHE A 1 86 ? -6.303 4.294 0.937 1.00 93.81 86 PHE A N 1
ATOM 688 C CA . PHE A 1 86 ? -5.744 3.138 0.244 1.00 93.81 86 PHE A CA 1
ATOM 689 C C . PHE A 1 86 ? -6.844 2.243 -0.342 1.00 93.81 86 PHE A C 1
ATOM 691 O O . PHE A 1 86 ? -6.778 1.907 -1.516 1.00 93.81 86 PHE A O 1
ATOM 698 N N . GLU A 1 87 ? -7.876 1.914 0.438 1.00 93.44 87 GLU A N 1
ATOM 699 C CA . GLU A 1 87 ? -9.000 1.081 -0.017 1.00 93.44 87 GLU A CA 1
ATOM 700 C C . GLU A 1 87 ? -9.753 1.724 -1.192 1.00 93.44 87 GLU A C 1
ATOM 702 O O . GLU A 1 87 ? -10.047 1.050 -2.175 1.00 93.44 87 GLU A O 1
ATOM 707 N N . ARG A 1 88 ? -9.995 3.043 -1.148 1.00 96.44 88 ARG A N 1
ATOM 708 C CA . ARG A 1 88 ? -10.616 3.776 -2.268 1.00 96.44 88 ARG A CA 1
ATOM 709 C C . ARG A 1 88 ? -9.761 3.749 -3.530 1.00 96.44 88 ARG A C 1
ATOM 711 O O . ARG A 1 88 ? -10.292 3.555 -4.617 1.00 96.44 88 ARG A O 1
ATOM 718 N N . LEU A 1 89 ? -8.453 3.964 -3.388 1.00 96.00 89 LEU A N 1
ATOM 719 C CA . LEU A 1 89 ? -7.526 3.917 -4.518 1.00 96.00 89 LEU A CA 1
ATOM 720 C C . LEU A 1 89 ? -7.452 2.511 -5.104 1.00 96.00 89 LEU A C 1
ATOM 722 O O . LEU A 1 89 ? -7.469 2.376 -6.319 1.00 96.00 89 LEU A O 1
ATOM 726 N N . MET A 1 90 ? -7.412 1.480 -4.258 1.00 94.38 90 MET A N 1
ATOM 727 C CA . MET A 1 90 ? -7.418 0.097 -4.723 1.00 94.38 90 MET A CA 1
ATOM 728 C C . MET A 1 90 ? -8.703 -0.214 -5.494 1.00 94.38 90 MET A C 1
ATOM 730 O O . MET A 1 90 ? -8.620 -0.751 -6.588 1.00 94.38 90 MET A O 1
ATOM 734 N N . GLY A 1 91 ? -9.868 0.199 -4.983 1.00 95.62 91 GLY A N 1
ATOM 735 C CA . GLY A 1 91 ? -11.139 0.035 -5.694 1.00 95.62 91 GLY A CA 1
ATOM 736 C C . GLY A 1 91 ? -11.138 0.700 -7.073 1.00 95.62 91 GLY A C 1
ATOM 737 O O . GLY A 1 91 ? -11.473 0.055 -8.058 1.00 95.62 91 GLY A O 1
ATOM 738 N N . ALA A 1 92 ? -10.683 1.954 -7.161 1.00 96.56 92 ALA A N 1
ATOM 739 C CA . ALA A 1 92 ? -10.584 2.667 -8.436 1.00 96.56 92 ALA A CA 1
ATOM 740 C C . ALA A 1 92 ? -9.569 2.035 -9.409 1.00 96.56 92 ALA A C 1
ATOM 742 O O . ALA A 1 92 ? -9.774 2.061 -10.620 1.00 96.56 92 ALA A O 1
ATOM 743 N N . VAL A 1 93 ? -8.465 1.478 -8.896 1.00 96.31 93 VAL A N 1
ATOM 744 C CA . VAL A 1 93 ? -7.478 0.762 -9.719 1.00 96.31 93 VAL A CA 1
ATOM 745 C C . VAL A 1 93 ? -8.076 -0.526 -10.268 1.00 96.31 93 VAL A C 1
ATOM 747 O O . VAL A 1 93 ? -7.969 -0.753 -11.464 1.00 96.31 93 VAL A O 1
ATOM 750 N N . VAL A 1 94 ? -8.739 -1.322 -9.427 1.00 96.00 94 VAL A N 1
ATOM 751 C CA . VAL A 1 94 ? -9.387 -2.578 -9.835 1.00 96.00 94 VAL A CA 1
ATOM 752 C C . VAL A 1 94 ? -10.505 -2.327 -10.852 1.00 96.00 94 VAL A C 1
ATOM 754 O O . VAL A 1 94 ? -10.630 -3.067 -11.819 1.00 96.00 94 VAL A O 1
ATOM 757 N N . GLU A 1 95 ? -11.279 -1.249 -10.691 1.00 95.56 95 GLU A N 1
ATOM 758 C CA . GLU A 1 95 ? -12.319 -0.856 -11.654 1.00 95.56 95 GLU A CA 1
ATOM 759 C C . GLU A 1 95 ? -11.744 -0.542 -13.047 1.00 95.56 95 GLU A C 1
ATOM 761 O O . GLU A 1 95 ? -12.371 -0.834 -14.065 1.00 95.56 95 GLU A O 1
ATOM 766 N N . HIS A 1 96 ? -10.550 0.051 -13.104 1.00 94.50 96 HIS A N 1
ATOM 767 C CA . HIS A 1 96 ? -9.900 0.428 -14.359 1.00 94.50 96 HIS A CA 1
ATOM 768 C C . HIS A 1 96 ? -9.011 -0.689 -14.936 1.00 94.50 96 HIS A C 1
ATOM 770 O O . HIS A 1 96 ? -8.761 -0.716 -16.144 1.00 94.50 96 HIS A O 1
ATOM 776 N N . ASP A 1 97 ? -8.486 -1.578 -14.095 1.00 94.50 97 ASP A N 1
ATOM 777 C CA . ASP A 1 97 ? -7.517 -2.606 -14.467 1.00 94.50 97 ASP A CA 1
ATOM 778 C C . ASP A 1 97 ? -7.774 -3.917 -13.705 1.00 94.50 97 ASP A C 1
ATOM 780 O O . ASP A 1 97 ? -7.464 -4.056 -12.518 1.00 94.50 97 ASP A O 1
ATOM 784 N N . ALA A 1 98 ? -8.323 -4.897 -14.427 1.00 91.06 98 ALA A N 1
ATOM 785 C CA . ALA A 1 98 ? -8.705 -6.201 -13.889 1.00 91.06 98 ALA A CA 1
ATOM 786 C C . ALA A 1 98 ? -7.507 -7.041 -13.409 1.00 91.06 98 ALA A C 1
ATOM 788 O O . ALA A 1 98 ? -7.686 -7.952 -12.604 1.00 91.06 98 ALA A O 1
ATOM 789 N N . ASP A 1 99 ? -6.278 -6.726 -13.839 1.00 91.50 99 ASP A N 1
ATOM 790 C CA . ASP A 1 99 ? -5.075 -7.451 -13.405 1.00 91.50 99 ASP A CA 1
ATOM 791 C C . ASP A 1 99 ? -4.773 -7.255 -11.902 1.00 91.50 99 ASP A C 1
ATOM 793 O O . ASP A 1 99 ? -3.920 -7.945 -11.338 1.00 91.50 99 ASP A O 1
ATOM 797 N N . PHE A 1 100 ? -5.442 -6.298 -11.248 1.00 87.12 100 PHE A N 1
ATOM 798 C CA . PHE A 1 100 ? -5.241 -5.947 -9.841 1.00 87.12 100 PHE A CA 1
ATOM 799 C C . PHE A 1 100 ? -6.246 -6.589 -8.874 1.00 87.12 100 PHE A C 1
ATOM 801 O O . PHE A 1 100 ? -6.170 -6.320 -7.671 1.00 87.12 100 PHE A O 1
ATOM 808 N N . GLU A 1 101 ? -7.158 -7.441 -9.347 1.00 83.75 101 GLU A N 1
ATOM 809 C CA . GLU A 1 101 ? -7.988 -8.272 -8.467 1.00 83.75 101 GLU A CA 1
ATOM 810 C C . GLU A 1 101 ? -7.101 -9.254 -7.664 1.00 83.75 101 GLU A C 1
ATOM 812 O O . GLU A 1 101 ? -6.206 -9.893 -8.222 1.00 83.75 101 GLU A O 1
ATOM 817 N N . GLN A 1 102 ? -7.304 -9.339 -6.339 1.00 71.81 102 GLN A N 1
ATOM 818 C CA . GLN A 1 102 ? -6.526 -10.190 -5.416 1.00 71.81 102 GLN A CA 1
ATOM 819 C C . GLN A 1 102 ? -7.366 -11.294 -4.785 1.00 71.81 102 GLN A C 1
ATOM 821 O O . GLN A 1 102 ? -8.510 -10.995 -4.375 1.00 71.81 102 GLN A O 1
#

InterPro domains:
  IPR059462 Domain of unknown function DUF8418 [PF28509] (56-93)

Organism: NCBI:txid53985

Secondary structure (DSSP, 8-state):
-------SSSSS---HHHHHHHHHHHHHTTS----------TTSPPPP---HHHHHHHHIIIIISSS-SS-HHHHHHHHSS-HHHHHHHHHHHHHH-GGG--